Protein AF-A0A4V2NKC5-F1 (afdb_monomer_lite)

Foldseek 3Di:
DDDDDDDDDDPDDDDDDDDDDDDDDDDDDDDDDDDDDDPPPDPPPPDPDPPPVPDPPLPDPDDLLVVVVVVCVVVVNDDDPVCSVVSSVVVVVVSVVVNVVVPDDDDPPDDDPDDDDDDDDD

Radius of gyration: 26.78 Å; chains: 1; bounding box: 80×54×52 Å

Secondary structure (DSSP, 8-state):
-------------PPPP----PPPP--------------------TT----GGGS--------HHHHHHHHHHHTT----GGGHHHHHHHHHHHHHHHHHHHTS---TT---SSPP--S---

pLDDT: mean 70.48, std 22.52, range [36.56, 97.44]

Structure (mmCIF, N/CA/C/O backbone):
data_AF-A0A4V2NKC5-F1
#
_entry.id   AF-A0A4V2NKC5-F1
#
loop_
_atom_site.group_PDB
_atom_site.id
_atom_site.type_symbol
_atom_site.label_atom_id
_atom_site.label_alt_id
_atom_site.label_comp_id
_atom_site.label_asym_id
_atom_site.label_entity_id
_atom_site.label_seq_id
_atom_site.pdbx_PDB_ins_code
_atom_site.Cartn_x
_atom_site.Cartn_y
_atom_site.Cartn_z
_atom_site.occupancy
_atom_site.B_iso_or_equiv
_atom_site.auth_seq_id
_atom_site.auth_comp_id
_at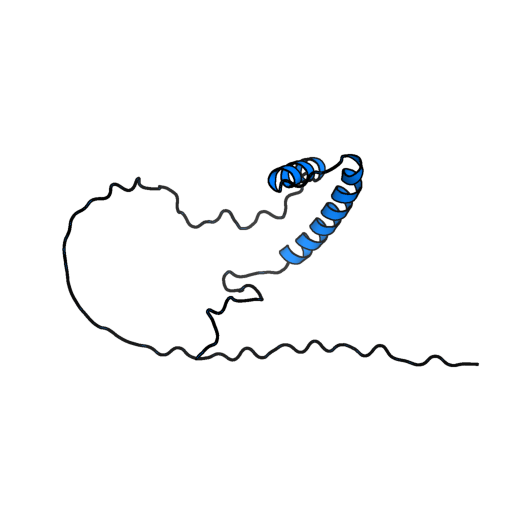om_site.auth_asym_id
_atom_site.auth_atom_id
_atom_site.pdbx_PDB_model_num
ATOM 1 N N . MET A 1 1 ? -39.432 -29.092 -14.850 1.00 41.62 1 MET A N 1
ATOM 2 C CA . MET A 1 1 ? -39.459 -28.260 -16.073 1.00 41.62 1 MET A CA 1
ATOM 3 C C . MET A 1 1 ? -38.811 -26.936 -15.686 1.00 41.62 1 MET A C 1
ATOM 5 O O . MET A 1 1 ? -39.415 -26.209 -14.924 1.00 41.62 1 MET A O 1
ATOM 9 N N . GLY A 1 2 ? -37.538 -26.642 -15.932 1.00 46.16 2 GLY A N 1
ATOM 10 C CA . GLY A 1 2 ? -36.695 -26.990 -17.068 1.00 46.16 2 GLY A CA 1
ATOM 11 C C . GLY A 1 2 ? -36.566 -25.745 -17.940 1.00 46.16 2 GLY A C 1
ATOM 12 O O . GLY A 1 2 ? -37.481 -25.503 -18.712 1.00 46.16 2 GLY A O 1
ATOM 13 N N . LEU A 1 3 ? -35.493 -24.967 -17.743 1.00 51.03 3 LEU A N 1
ATOM 14 C CA . LEU A 1 3 ? -34.781 -24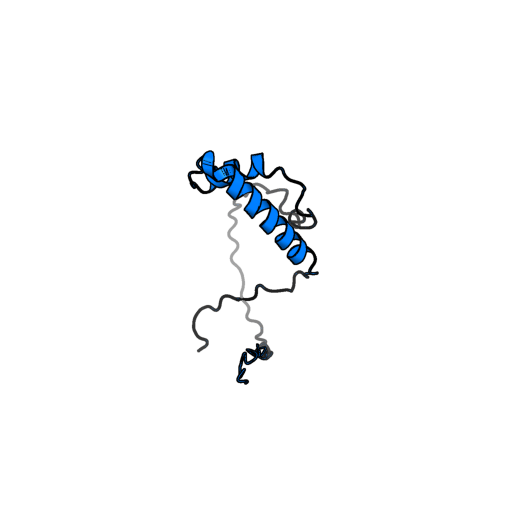.151 -18.743 1.00 51.03 3 LEU A CA 1
ATOM 15 C C . LEU A 1 3 ? -33.709 -23.310 -18.031 1.00 51.03 3 LEU A C 1
ATOM 17 O O . LEU A 1 3 ? -33.920 -22.164 -17.651 1.00 51.03 3 LEU A O 1
ATOM 21 N N . GLY A 1 4 ? -32.545 -23.927 -17.834 1.00 42.16 4 GLY A N 1
ATOM 22 C CA . GLY A 1 4 ? -31.290 -23.188 -17.859 1.00 42.16 4 GLY A CA 1
ATOM 23 C C . GLY A 1 4 ? -30.823 -23.095 -19.308 1.00 42.16 4 GLY A C 1
ATOM 24 O O . GLY A 1 4 ? -30.963 -24.077 -20.026 1.00 42.16 4 GLY A O 1
ATOM 25 N N . MET A 1 5 ? -30.303 -21.938 -19.710 1.00 43.41 5 MET A N 1
ATOM 26 C CA . MET A 1 5 ? -29.377 -21.713 -20.832 1.00 43.41 5 MET A CA 1
ATOM 27 C C . MET A 1 5 ? -28.746 -20.328 -20.588 1.00 43.41 5 MET A C 1
ATOM 29 O O . MET A 1 5 ? -29.471 -19.372 -20.345 1.00 43.41 5 MET A O 1
ATOM 33 N N . ALA A 1 6 ? -27.435 -20.263 -20.343 1.00 44.50 6 ALA A N 1
ATOM 34 C CA . ALA A 1 6 ? -26.382 -19.944 -21.325 1.00 44.50 6 ALA A CA 1
ATOM 35 C C . ALA A 1 6 ? -26.264 -18.423 -21.604 1.00 44.50 6 ALA A C 1
ATOM 37 O O . ALA A 1 6 ? -27.261 -17.757 -21.819 1.00 44.50 6 ALA A O 1
ATOM 38 N N . GLY A 1 7 ? -25.095 -17.785 -21.636 1.00 41.41 7 GLY A N 1
ATOM 39 C CA . GLY A 1 7 ? -23.738 -18.304 -21.604 1.00 41.41 7 GLY A CA 1
ATOM 40 C C . GLY A 1 7 ? -22.753 -17.252 -21.094 1.00 41.41 7 GLY A C 1
ATOM 41 O O . GLY A 1 7 ? -22.814 -16.082 -21.461 1.00 41.41 7 GLY A O 1
ATOM 42 N N . GLY A 1 8 ? -21.829 -17.703 -20.250 1.00 47.03 8 GLY A N 1
ATOM 43 C CA . GLY A 1 8 ? -20.566 -17.023 -20.009 1.00 47.03 8 GLY A CA 1
ATOM 44 C C . GLY A 1 8 ? -19.585 -17.479 -21.080 1.00 47.03 8 GLY A C 1
ATOM 45 O O . GLY A 1 8 ? -19.068 -18.591 -21.004 1.00 47.03 8 GLY A O 1
ATOM 46 N N . GLY A 1 9 ? -19.387 -16.662 -22.111 1.00 44.00 9 GLY A N 1
ATOM 47 C CA . GLY A 1 9 ? -18.305 -16.876 -23.069 1.00 44.00 9 GLY A CA 1
ATOM 48 C C . GLY A 1 9 ? -16.963 -16.490 -22.434 1.00 44.00 9 GLY A C 1
ATOM 49 O O . GLY A 1 9 ? -16.906 -15.476 -21.734 1.00 44.00 9 GLY A O 1
ATOM 50 N N . PRO A 1 10 ? -15.879 -17.255 -22.640 1.00 48.34 10 PRO A N 1
ATOM 51 C CA . PRO A 1 10 ? -14.563 -16.858 -22.164 1.00 48.34 10 PRO A CA 1
ATOM 52 C C . PRO A 1 10 ? -14.046 -15.678 -22.995 1.00 48.34 10 PRO A C 1
ATOM 54 O O . PRO A 1 10 ? -13.929 -15.768 -24.218 1.00 48.34 10 PRO A O 1
ATOM 57 N N . VAL A 1 11 ? -13.707 -14.572 -22.330 1.00 51.84 11 VAL A N 1
ATOM 58 C CA . VAL A 1 11 ? -12.900 -13.507 -22.935 1.00 51.84 11 VAL A CA 1
ATOM 59 C C . VAL A 1 11 ? -11.485 -14.059 -23.075 1.00 51.84 11 VAL A C 1
ATOM 61 O O . VAL A 1 11 ? -10.714 -14.108 -22.119 1.00 51.84 11 VAL A O 1
ATOM 64 N N . VAL A 1 12 ? -11.177 -14.560 -24.266 1.00 51.56 12 VAL A N 1
ATOM 65 C CA . VAL A 1 12 ? -9.837 -14.993 -24.655 1.00 51.56 12 VAL A CA 1
ATOM 66 C C . VAL A 1 12 ? -8.927 -13.766 -24.729 1.00 51.56 12 VAL A C 1
ATOM 68 O O . VAL A 1 12 ? -9.045 -12.933 -25.623 1.00 51.56 12 VAL A O 1
ATOM 71 N N . ASN A 1 13 ? -8.037 -13.629 -23.747 1.00 48.94 13 ASN A N 1
ATOM 72 C CA . ASN A 1 13 ? -6.994 -12.611 -23.745 1.00 48.94 13 ASN A CA 1
ATOM 73 C C . ASN A 1 13 ? -5.881 -13.067 -24.701 1.00 48.94 13 ASN A C 1
ATOM 75 O O . ASN A 1 13 ? -5.094 -13.951 -24.362 1.00 48.94 13 ASN A O 1
ATOM 79 N N . ALA A 1 14 ? -5.867 -12.540 -25.924 1.00 51.16 14 ALA A N 1
ATOM 80 C CA . ALA A 1 14 ? -4.831 -12.851 -26.902 1.00 51.16 14 ALA A CA 1
ATOM 81 C C . ALA A 1 14 ? -3.591 -11.962 -26.656 1.00 51.16 14 ALA A C 1
ATOM 83 O O . ALA A 1 14 ? -3.732 -10.738 -26.640 1.00 51.16 14 ALA A O 1
ATOM 84 N N . PRO A 1 15 ? -2.382 -12.528 -26.482 1.00 45.09 15 PRO A N 1
ATOM 85 C CA . PRO A 1 15 ? -1.159 -11.736 -26.381 1.00 45.09 15 PRO A CA 1
ATOM 86 C C . PRO A 1 15 ? -0.782 -11.144 -27.748 1.00 45.09 15 PRO A C 1
ATOM 88 O O . PRO A 1 15 ? -0.823 -11.829 -28.771 1.00 45.09 15 PRO A O 1
ATOM 91 N N . LEU A 1 16 ? -0.405 -9.863 -27.766 1.00 49.50 16 LEU A N 1
ATOM 92 C CA . LEU A 1 16 ? 0.103 -9.184 -28.960 1.00 49.50 16 LEU A CA 1
ATOM 93 C C . LEU A 1 16 ? 1.511 -9.704 -29.329 1.00 49.50 16 LEU A C 1
ATOM 95 O O . LEU A 1 16 ? 2.321 -9.946 -28.432 1.00 49.50 16 LEU A O 1
ATOM 99 N N . PRO A 1 17 ? 1.844 -9.847 -30.627 1.00 42.34 17 PRO A N 1
ATOM 100 C CA . PRO A 1 17 ? 3.175 -10.251 -31.070 1.00 42.34 17 PRO A CA 1
ATOM 101 C C . PRO A 1 17 ? 4.177 -9.087 -30.981 1.00 42.34 17 PRO A C 1
ATOM 103 O O . PRO A 1 17 ? 3.996 -8.047 -31.614 1.00 42.34 17 PRO A O 1
ATOM 106 N N . ILE A 1 18 ? 5.265 -9.277 -30.230 1.00 45.25 18 ILE A N 1
ATOM 107 C CA . ILE A 1 18 ? 6.414 -8.361 -30.198 1.00 45.25 18 ILE A CA 1
ATOM 108 C C . ILE A 1 18 ? 7.295 -8.676 -31.413 1.00 45.25 18 ILE A C 1
ATOM 110 O O . ILE A 1 18 ? 7.993 -9.688 -31.441 1.00 45.25 18 ILE A O 1
ATOM 114 N N . ALA A 1 19 ? 7.244 -7.826 -32.438 1.00 42.97 19 ALA A N 1
ATOM 115 C CA . ALA A 1 19 ? 8.139 -7.914 -33.586 1.00 42.97 19 ALA A CA 1
ATOM 116 C C . ALA A 1 19 ? 9.453 -7.174 -33.288 1.00 42.97 19 ALA A C 1
ATOM 118 O O . ALA A 1 19 ? 9.462 -5.971 -33.032 1.00 42.97 19 ALA A O 1
ATOM 119 N N . ALA A 1 20 ? 10.565 -7.909 -33.339 1.00 51.62 20 ALA A N 1
ATOM 120 C CA . ALA A 1 20 ? 11.917 -7.371 -33.291 1.00 51.62 20 ALA A CA 1
ATOM 121 C C . ALA A 1 20 ? 12.223 -6.587 -34.579 1.00 51.62 20 ALA A C 1
ATOM 123 O O . ALA A 1 20 ? 12.142 -7.140 -35.676 1.00 51.62 20 ALA A O 1
ATOM 124 N N . ALA A 1 21 ? 12.607 -5.316 -34.448 1.00 47.84 21 ALA A N 1
ATOM 125 C CA . ALA A 1 21 ? 13.122 -4.515 -35.554 1.00 47.84 21 ALA A CA 1
ATOM 126 C C . ALA A 1 21 ? 14.592 -4.155 -35.296 1.00 47.84 21 ALA A C 1
ATOM 128 O O . ALA A 1 21 ? 14.935 -3.495 -34.317 1.00 47.84 21 ALA A O 1
ATOM 129 N N . SER A 1 22 ? 15.449 -4.644 -36.189 1.00 43.31 22 SER A N 1
ATOM 130 C CA . SER A 1 22 ? 16.898 -4.463 -36.226 1.00 43.31 22 SER A CA 1
ATOM 131 C C . SER A 1 22 ? 17.327 -2.994 -36.326 1.00 43.31 22 SER A C 1
ATOM 133 O O . SER A 1 22 ? 16.759 -2.213 -37.088 1.00 43.31 22 SER A O 1
ATOM 135 N N . LEU A 1 23 ? 18.394 -2.649 -35.601 1.00 50.00 23 LEU A N 1
ATOM 136 C CA . LEU A 1 23 ? 19.055 -1.341 -35.613 1.00 50.00 23 LEU A CA 1
ATOM 137 C C . LEU A 1 23 ? 19.892 -1.128 -36.890 1.00 50.00 23 LEU A C 1
ATOM 139 O O . LEU A 1 23 ? 20.668 -2.017 -37.252 1.00 50.00 23 LEU A O 1
ATOM 143 N N . PRO A 1 24 ? 19.863 0.063 -37.517 1.00 41.22 24 PRO A N 1
ATOM 144 C CA . PRO A 1 24 ? 20.909 0.474 -38.441 1.00 41.22 24 PRO A CA 1
ATOM 145 C C . PRO A 1 24 ? 22.106 1.106 -37.709 1.00 41.22 24 PRO A C 1
ATOM 147 O O . PRO A 1 24 ? 22.000 2.117 -37.017 1.00 41.22 24 PRO A O 1
ATOM 150 N N . SER A 1 25 ? 23.263 0.485 -37.934 1.00 52.44 25 SER A N 1
ATOM 151 C CA . SER A 1 25 ? 24.616 0.998 -37.703 1.00 52.44 25 SER A CA 1
ATOM 152 C C . SER A 1 25 ? 24.857 2.298 -38.477 1.00 52.44 25 SER A C 1
ATOM 154 O O . SER A 1 25 ? 24.616 2.324 -39.684 1.00 52.44 25 SER A O 1
ATOM 156 N N . GLN A 1 26 ? 25.382 3.342 -37.823 1.00 50.56 26 GLN A N 1
ATOM 157 C CA . GLN A 1 26 ? 26.042 4.453 -38.516 1.00 50.56 26 GLN A CA 1
ATOM 158 C C . GLN A 1 26 ? 27.312 4.909 -37.791 1.00 50.56 26 GLN A C 1
ATOM 160 O O . GLN A 1 26 ? 27.365 5.092 -36.576 1.00 50.56 26 GLN A O 1
ATOM 165 N N . SER A 1 27 ? 28.344 5.032 -38.613 1.00 40.28 27 SER A N 1
ATOM 166 C CA . SER A 1 27 ? 29.755 5.232 -38.335 1.00 40.28 27 SER A CA 1
ATOM 167 C C . SER A 1 27 ? 30.165 6.703 -38.252 1.00 40.28 27 SER A C 1
ATOM 169 O O . SER A 1 27 ? 29.648 7.533 -38.990 1.00 40.28 27 SER A O 1
ATOM 171 N N . ALA A 1 28 ? 31.183 6.938 -37.420 1.00 41.41 28 ALA A N 1
ATOM 172 C CA . ALA A 1 28 ? 32.342 7.825 -37.582 1.00 41.41 28 ALA A CA 1
ATOM 173 C C . ALA A 1 28 ? 32.186 9.184 -38.303 1.00 41.41 28 ALA A C 1
ATOM 175 O O . ALA A 1 28 ? 31.977 9.259 -39.510 1.00 41.41 28 ALA A O 1
ATOM 176 N N . GLY A 1 29 ? 32.508 10.253 -37.569 1.00 36.56 29 GLY A N 1
ATOM 177 C CA . GLY A 1 29 ? 32.843 11.562 -38.124 1.00 36.56 29 GLY A CA 1
ATOM 178 C C . GLY A 1 29 ? 33.570 12.434 -37.100 1.00 36.56 29 GLY A C 1
ATOM 179 O O . GLY A 1 29 ? 32.974 12.885 -36.128 1.00 36.56 29 GLY A O 1
ATOM 180 N N . ASP A 1 30 ? 34.868 12.618 -37.323 1.00 45.00 30 ASP A N 1
ATOM 181 C CA . ASP A 1 30 ? 35.815 13.475 -36.605 1.00 45.00 30 ASP A CA 1
ATOM 182 C C . ASP A 1 30 ? 35.361 14.933 -36.398 1.00 45.00 30 ASP A C 1
ATOM 184 O O . ASP A 1 30 ? 34.778 15.534 -37.296 1.00 45.00 30 ASP A O 1
ATOM 188 N N . ALA A 1 31 ? 35.774 15.551 -35.278 1.00 42.66 31 ALA A N 1
ATOM 189 C CA . ALA A 1 31 ? 36.737 16.672 -35.284 1.00 42.66 31 ALA A CA 1
ATOM 190 C C . ALA A 1 31 ? 36.835 17.426 -33.932 1.00 42.66 31 ALA A C 1
ATOM 192 O O . ALA A 1 31 ? 36.004 18.247 -33.564 1.00 42.66 31 ALA A O 1
ATOM 193 N N . ARG A 1 32 ? 37.965 17.196 -33.252 1.00 48.59 32 ARG A N 1
ATOM 194 C CA . ARG A 1 32 ? 38.946 18.196 -32.777 1.00 48.59 32 ARG A CA 1
ATOM 195 C C . ARG A 1 32 ? 38.471 19.454 -32.003 1.00 48.59 32 ARG A C 1
ATOM 197 O O . ARG A 1 32 ? 38.144 20.484 -32.572 1.00 48.59 32 ARG A O 1
ATOM 204 N N . SER A 1 33 ? 38.794 19.412 -30.704 1.00 41.25 33 SER A N 1
ATOM 205 C CA . SER A 1 33 ? 39.538 20.426 -29.925 1.00 41.25 33 SER A CA 1
ATOM 206 C C . SER A 1 33 ? 38.984 21.850 -29.808 1.00 41.25 33 SER A C 1
ATOM 208 O O . SER A 1 33 ? 39.198 22.675 -30.693 1.00 41.25 33 SER A O 1
ATOM 210 N N . ARG A 1 34 ? 38.550 22.203 -28.588 1.00 49.00 34 ARG A N 1
ATOM 211 C CA . ARG A 1 34 ? 39.032 23.412 -27.895 1.00 49.00 34 ARG A CA 1
ATOM 212 C C . ARG A 1 34 ? 39.219 23.132 -26.404 1.00 49.00 34 ARG A C 1
ATOM 214 O O . ARG A 1 34 ? 38.267 22.847 -25.687 1.00 49.00 34 ARG A O 1
ATOM 221 N N . ARG A 1 35 ? 40.475 23.230 -25.959 1.00 48.59 35 ARG A N 1
ATOM 222 C CA . ARG A 1 35 ? 40.848 23.424 -24.555 1.00 48.59 35 ARG A CA 1
ATOM 223 C C . ARG A 1 35 ? 40.238 24.735 -24.065 1.00 48.59 35 ARG A C 1
ATOM 225 O O . ARG A 1 35 ? 40.467 25.777 -24.672 1.00 48.59 35 ARG A O 1
ATOM 232 N N . GLY A 1 36 ? 39.508 24.658 -22.963 1.00 45.28 36 GLY A N 1
ATOM 233 C CA . GLY A 1 36 ? 39.037 25.789 -22.179 1.00 45.28 36 GLY A CA 1
ATOM 234 C C . GLY A 1 36 ? 38.940 25.320 -20.741 1.00 45.28 36 GLY A C 1
ATOM 235 O O . GLY A 1 36 ? 37.944 24.729 -20.338 1.00 45.28 36 GLY A O 1
ATOM 236 N N . GLU A 1 37 ? 40.034 25.485 -20.008 1.00 56.50 37 GLU A N 1
ATOM 237 C CA . GLU A 1 37 ? 40.143 25.144 -18.597 1.00 56.50 37 GLU A CA 1
ATOM 238 C C . GLU A 1 37 ? 39.260 26.082 -17.771 1.00 56.50 37 GLU A C 1
ATOM 240 O O . GLU A 1 37 ? 39.652 27.182 -17.400 1.00 56.50 37 GLU A O 1
ATOM 245 N N . GLY A 1 38 ? 38.047 25.628 -17.477 1.00 49.06 38 GLY A N 1
ATOM 246 C CA . GLY A 1 38 ? 37.246 26.111 -16.363 1.00 49.06 38 GLY A CA 1
ATOM 247 C C . GLY A 1 38 ? 37.055 24.949 -15.406 1.00 49.06 38 GLY A C 1
ATOM 248 O O . GLY A 1 38 ? 36.115 24.174 -15.565 1.00 49.06 38 GLY A O 1
ATOM 249 N N . ARG A 1 39 ? 37.968 24.780 -14.439 1.00 49.91 39 ARG A N 1
ATOM 250 C CA . ARG A 1 39 ? 37.772 23.841 -13.322 1.00 49.91 39 ARG A CA 1
ATOM 251 C C . ARG A 1 39 ? 36.587 24.340 -12.499 1.00 49.91 39 ARG A C 1
ATOM 253 O O . ARG A 1 39 ? 36.759 25.069 -11.528 1.00 49.91 39 ARG A O 1
ATOM 260 N N . LEU A 1 40 ? 35.384 23.929 -12.887 1.00 53.66 40 LEU A N 1
ATOM 261 C CA . LEU A 1 40 ? 34.258 23.869 -11.972 1.00 53.66 40 LEU A CA 1
ATOM 262 C C . LEU A 1 40 ? 34.669 22.882 -10.883 1.00 53.66 40 LEU A C 1
ATOM 264 O O . LEU A 1 40 ? 34.768 21.677 -11.115 1.00 53.66 40 LEU A O 1
ATOM 268 N N . HIS A 1 41 ? 34.998 23.419 -9.714 1.00 49.88 41 HIS A N 1
ATOM 269 C CA . HIS A 1 41 ? 35.175 22.641 -8.503 1.00 49.88 41 HIS A CA 1
ATOM 270 C C . HIS A 1 41 ? 33.806 22.068 -8.124 1.00 49.88 41 HIS A C 1
ATOM 272 O O . HIS A 1 41 ? 33.054 22.650 -7.350 1.00 49.88 41 HIS A O 1
ATOM 278 N N . LEU A 1 42 ? 33.448 20.951 -8.752 1.00 56.06 42 LEU A N 1
ATOM 279 C CA . LEU A 1 42 ? 32.364 20.103 -8.296 1.00 56.06 42 LEU A CA 1
ATOM 280 C C . LEU A 1 42 ? 32.866 19.420 -7.020 1.00 56.06 42 LEU A C 1
ATOM 282 O O . LEU A 1 42 ? 33.928 18.787 -7.071 1.00 56.06 42 LEU A O 1
ATOM 286 N N . PRO A 1 43 ? 32.164 19.538 -5.878 1.00 52.91 43 PRO A N 1
ATOM 287 C CA . PRO A 1 43 ? 32.489 18.713 -4.732 1.00 52.91 43 PRO A CA 1
ATOM 288 C C . PRO A 1 43 ? 32.417 17.261 -5.191 1.00 52.91 43 PRO A C 1
ATOM 290 O O . PRO A 1 43 ? 31.420 16.825 -5.773 1.00 52.91 43 PRO A O 1
ATOM 293 N N . SER A 1 44 ? 33.514 16.540 -4.973 1.00 51.09 44 SER A N 1
ATOM 294 C CA . SER A 1 44 ? 33.581 15.102 -5.173 1.00 51.09 44 SER A CA 1
ATOM 295 C C . SER A 1 44 ? 32.464 14.478 -4.346 1.00 51.09 44 SER A C 1
ATOM 297 O O . SER A 1 44 ? 32.570 14.357 -3.124 1.00 51.09 44 SER A O 1
ATOM 299 N N . ARG A 1 45 ? 31.352 14.135 -4.999 1.00 46.06 45 ARG A N 1
ATOM 300 C CA . ARG A 1 45 ? 30.305 13.316 -4.406 1.00 46.06 45 ARG A CA 1
ATOM 301 C C . ARG A 1 45 ? 30.873 11.906 -4.323 1.00 46.06 45 ARG A C 1
ATOM 303 O O . ARG A 1 45 ? 30.611 11.059 -5.172 1.00 46.06 45 ARG A O 1
ATOM 310 N N . ALA A 1 46 ? 31.704 11.681 -3.310 1.00 49.62 46 ALA A N 1
ATOM 311 C CA . ALA A 1 46 ? 32.010 10.348 -2.837 1.00 49.62 46 ALA A CA 1
ATOM 312 C C . ALA A 1 46 ? 30.667 9.673 -2.523 1.00 49.62 46 ALA A C 1
ATOM 314 O O . ALA A 1 46 ? 29.947 10.109 -1.628 1.00 49.62 46 ALA A O 1
ATOM 315 N N . GLY A 1 47 ? 30.296 8.668 -3.320 1.00 45.50 47 GLY A N 1
ATOM 316 C CA . GLY A 1 47 ? 29.126 7.833 -3.051 1.00 45.50 47 GLY A CA 1
ATOM 317 C C . GLY A 1 47 ? 27.993 7.874 -4.077 1.00 45.50 47 GLY A C 1
ATOM 318 O O . GLY A 1 47 ? 26.837 7.777 -3.685 1.00 45.50 47 GLY A O 1
ATOM 319 N N . PHE A 1 48 ? 28.277 7.957 -5.380 1.00 49.22 48 PHE A N 1
ATOM 320 C CA . PHE A 1 48 ? 27.395 7.312 -6.367 1.00 49.22 48 PHE A CA 1
ATOM 321 C C . PHE A 1 48 ? 27.990 5.941 -6.717 1.00 49.22 48 PHE A C 1
ATOM 323 O O . PHE A 1 48 ? 28.479 5.704 -7.818 1.00 49.22 48 PHE A O 1
ATOM 330 N N . GLY A 1 49 ? 28.047 5.059 -5.712 1.00 52.44 49 GLY A N 1
ATOM 331 C CA . GLY A 1 49 ? 28.238 3.630 -5.954 1.00 52.44 49 GLY A CA 1
ATOM 332 C C . GLY A 1 49 ? 27.026 3.066 -6.705 1.00 52.44 49 GLY A C 1
ATOM 333 O O . GLY A 1 49 ? 26.009 3.762 -6.810 1.00 52.44 49 GLY A O 1
ATOM 334 N N . PRO A 1 50 ? 27.092 1.831 -7.234 1.00 49.69 50 PRO A N 1
ATOM 335 C CA . PRO A 1 50 ? 25.897 1.182 -7.760 1.00 49.69 50 PRO A CA 1
ATOM 336 C C . PRO A 1 50 ? 24.821 1.278 -6.681 1.00 49.69 50 PRO A C 1
ATOM 338 O O . PRO A 1 50 ? 25.092 1.003 -5.514 1.00 49.69 50 PRO A O 1
ATOM 341 N N . GLN A 1 51 ? 23.637 1.752 -7.053 1.00 53.31 51 GLN A N 1
ATOM 342 C CA . GLN A 1 51 ? 22.501 1.907 -6.153 1.00 53.31 51 GLN A CA 1
ATOM 343 C C . GLN A 1 51 ? 22.013 0.506 -5.747 1.00 53.31 51 GLN A C 1
ATOM 345 O O . GLN A 1 51 ? 20.980 0.035 -6.206 1.00 53.31 51 GLN A O 1
ATOM 350 N N . SER A 1 52 ? 22.790 -0.198 -4.926 1.00 47.66 52 SER A N 1
ATOM 351 C CA . SER A 1 52 ? 22.515 -1.542 -4.420 1.00 47.66 52 SER A CA 1
ATOM 352 C C . SER A 1 52 ? 21.490 -1.527 -3.286 1.00 47.66 52 SER A C 1
ATOM 354 O O . SER A 1 52 ? 21.257 -2.553 -2.666 1.00 47.66 52 SER A O 1
ATOM 356 N N . GLY A 1 53 ? 20.904 -0.365 -2.982 1.00 46.94 53 GLY A N 1
ATOM 357 C CA . GLY A 1 53 ? 19.974 -0.177 -1.869 1.00 46.94 53 GLY A CA 1
ATOM 358 C C . GLY A 1 53 ? 18.506 -0.454 -2.195 1.00 46.94 53 GLY A C 1
ATOM 359 O O . GLY A 1 53 ? 17.683 -0.374 -1.294 1.00 46.94 53 GLY A O 1
ATOM 360 N N . TRP A 1 54 ? 18.162 -0.759 -3.452 1.00 54.81 54 TRP A N 1
ATOM 361 C CA . TRP A 1 54 ? 16.767 -0.977 -3.864 1.00 54.81 54 TRP A CA 1
ATOM 362 C C . TRP A 1 54 ? 16.374 -2.453 -3.998 1.00 54.81 54 TRP A C 1
ATOM 364 O O . TRP A 1 54 ? 15.281 -2.736 -4.477 1.00 54.81 54 TRP A O 1
ATOM 374 N N . ARG A 1 55 ? 17.250 -3.403 -3.644 1.00 57.00 55 ARG A N 1
ATOM 375 C CA . ARG A 1 55 ? 16.988 -4.837 -3.833 1.00 57.00 55 ARG A CA 1
ATOM 376 C C . ARG A 1 55 ? 17.254 -5.626 -2.556 1.00 57.00 55 ARG A C 1
ATOM 378 O O . ARG A 1 55 ? 18.262 -5.406 -1.893 1.00 57.00 55 ARG A O 1
ATOM 385 N N . ASP A 1 56 ? 16.306 -6.510 -2.265 1.00 51.22 56 ASP A N 1
ATOM 386 C CA . ASP A 1 56 ? 16.255 -7.489 -1.172 1.00 51.22 56 ASP A CA 1
ATOM 387 C C . ASP A 1 56 ? 15.857 -6.984 0.221 1.00 51.22 56 ASP A C 1
ATOM 389 O O . ASP A 1 56 ? 16.213 -7.592 1.229 1.00 51.22 56 ASP A O 1
ATOM 393 N N . GLN A 1 57 ? 15.048 -5.927 0.321 1.00 49.69 57 GLN A N 1
ATOM 394 C CA . GLN A 1 57 ? 14.161 -5.833 1.485 1.00 49.69 57 GLN A CA 1
ATOM 395 C C . GLN A 1 57 ? 12.881 -6.591 1.123 1.00 49.69 57 GLN A C 1
ATOM 397 O O . GLN A 1 57 ? 12.064 -6.018 0.401 1.00 49.69 57 GLN A O 1
ATOM 402 N N . PRO A 1 58 ? 12.685 -7.851 1.579 1.00 57.09 58 PRO A N 1
ATOM 403 C CA . PRO A 1 58 ? 11.331 -8.394 1.618 1.00 57.09 58 PRO A CA 1
ATOM 404 C C . PRO A 1 58 ? 10.479 -7.355 2.336 1.00 57.09 58 PRO A C 1
ATOM 406 O O . PRO A 1 58 ? 10.967 -6.788 3.321 1.00 57.09 58 PRO A O 1
ATOM 409 N N . MET A 1 59 ? 9.278 -7.058 1.832 1.00 57.69 59 MET A N 1
ATOM 410 C CA . MET A 1 59 ? 8.424 -6.040 2.438 1.00 57.69 59 MET A CA 1
ATOM 411 C C . MET A 1 59 ? 8.340 -6.322 3.941 1.00 57.69 59 MET A C 1
ATOM 413 O O . MET A 1 59 ? 7.750 -7.325 4.353 1.00 57.69 59 MET A O 1
ATOM 417 N N . SER A 1 60 ? 9.056 -5.523 4.742 1.00 61.88 60 SER A N 1
ATOM 418 C CA . SER A 1 60 ? 9.304 -5.870 6.138 1.00 61.88 60 SER A CA 1
ATOM 419 C C . SER A 1 60 ? 7.963 -6.006 6.852 1.00 61.88 60 SER A C 1
ATOM 421 O O . SER A 1 60 ? 6.954 -5.449 6.407 1.00 61.88 60 SER A O 1
ATOM 423 N N . ASP A 1 61 ? 7.908 -6.758 7.950 1.00 66.75 61 ASP A N 1
ATOM 424 C CA . ASP A 1 61 ? 6.770 -6.667 8.866 1.00 66.75 61 ASP A CA 1
ATOM 425 C C . ASP A 1 61 ? 6.791 -5.265 9.503 1.00 66.75 61 ASP A C 1
ATOM 427 O O . ASP A 1 61 ? 7.224 -5.069 10.636 1.00 66.75 61 ASP A O 1
ATOM 431 N N . PHE A 1 62 ? 6.400 -4.253 8.729 1.00 77.56 62 PHE A N 1
ATOM 432 C CA . PHE A 1 62 ? 6.267 -2.886 9.181 1.00 77.56 62 PHE A CA 1
ATOM 433 C C . PHE A 1 62 ? 4.885 -2.709 9.794 1.00 77.56 62 PHE A C 1
ATOM 435 O O . PHE A 1 62 ? 3.879 -3.252 9.326 1.00 77.56 62 PHE A O 1
ATOM 442 N N . ASP A 1 63 ? 4.845 -1.941 10.874 1.00 91.31 63 ASP A N 1
ATOM 443 C CA . ASP A 1 63 ? 3.610 -1.687 11.587 1.00 91.31 63 ASP A CA 1
ATOM 444 C C . ASP A 1 63 ? 2.684 -0.785 10.759 1.00 91.31 63 ASP A C 1
ATOM 446 O O . ASP A 1 63 ? 2.950 0.403 10.549 1.00 91.31 63 ASP A O 1
ATOM 450 N N . LEU A 1 64 ? 1.564 -1.356 10.309 1.00 93.56 64 LEU A N 1
ATOM 451 C CA . LEU A 1 64 ? 0.549 -0.642 9.539 1.00 93.56 64 LEU A CA 1
ATOM 452 C C . LEU A 1 64 ? -0.084 0.502 10.342 1.00 93.56 64 LEU A C 1
ATOM 454 O O . LEU A 1 64 ? -0.448 1.517 9.743 1.00 93.56 64 LEU A O 1
ATOM 458 N N . ALA A 1 65 ? -0.202 0.362 11.669 1.00 93.25 65 ALA A N 1
ATOM 459 C CA . ALA A 1 65 ? -0.802 1.382 12.529 1.00 93.25 65 ALA A CA 1
ATOM 460 C C . ALA A 1 65 ? 0.055 2.652 12.590 1.00 93.25 65 ALA A C 1
ATOM 462 O O . ALA A 1 65 ? -0.485 3.756 12.635 1.00 93.25 65 ALA A O 1
ATOM 463 N N . THR A 1 66 ? 1.376 2.499 12.511 1.00 93.94 66 THR A N 1
ATOM 464 C CA . THR A 1 66 ? 2.324 3.613 12.411 1.00 93.94 66 THR A CA 1
ATOM 465 C C . THR A 1 66 ? 2.456 4.128 10.973 1.00 93.94 66 THR A C 1
ATOM 467 O O . THR A 1 66 ? 2.509 5.337 10.748 1.00 93.94 66 THR A O 1
ATOM 470 N N . TYR A 1 67 ? 2.466 3.232 9.984 1.00 93.56 67 TYR A N 1
ATOM 471 C CA . TYR A 1 67 ? 2.648 3.585 8.573 1.00 93.56 67 TYR A CA 1
ATOM 472 C C . TYR A 1 67 ? 1.489 4.408 7.997 1.00 93.56 67 TYR A C 1
ATOM 474 O O . TYR A 1 67 ? 1.714 5.438 7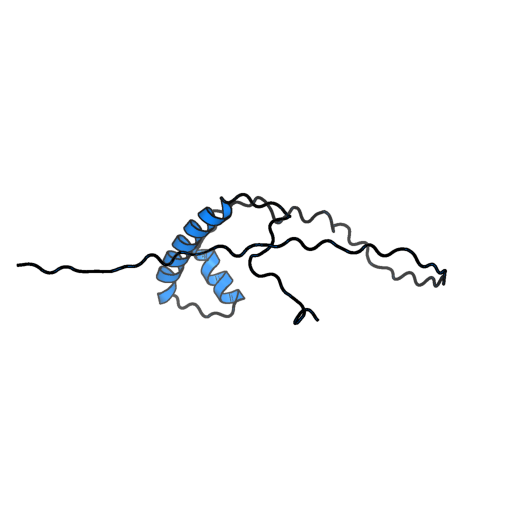.359 1.00 93.56 67 TYR A O 1
ATOM 482 N N . ALA A 1 68 ? 0.244 3.979 8.229 1.00 95.12 68 ALA A N 1
ATOM 483 C CA . ALA A 1 68 ? -0.936 4.615 7.648 1.00 95.12 68 ALA A CA 1
ATOM 484 C C . ALA A 1 68 ? -1.039 6.129 7.945 1.00 95.12 68 ALA A C 1
ATOM 486 O O . ALA A 1 68 ? -1.186 6.894 6.988 1.00 95.12 68 ALA A O 1
ATOM 487 N N . PRO A 1 69 ? -0.925 6.610 9.202 1.00 93.88 69 PRO A N 1
ATOM 488 C CA . PRO A 1 69 ? -1.000 8.043 9.487 1.00 93.88 69 PRO A CA 1
ATOM 489 C C . PRO A 1 69 ? 0.191 8.831 8.925 1.00 93.88 69 PRO A C 1
ATOM 491 O O . PRO A 1 69 ? 0.006 9.963 8.478 1.00 93.88 69 PRO A O 1
ATOM 494 N N . GLN A 1 70 ? 1.395 8.249 8.890 1.00 94.94 70 GLN A N 1
ATOM 495 C CA . GLN A 1 70 ? 2.580 8.913 8.331 1.00 94.94 70 GLN A CA 1
ATOM 496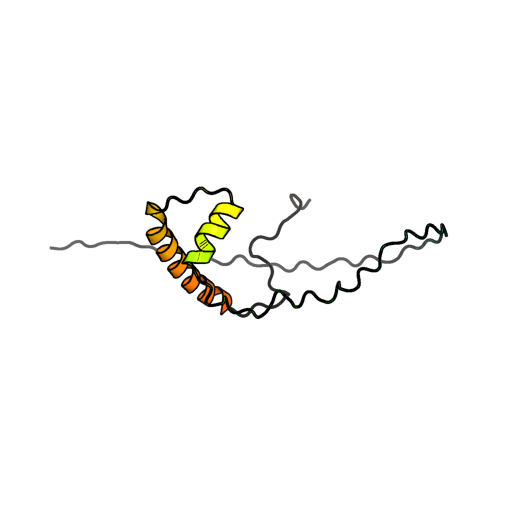 C C . GLN A 1 70 ? 2.434 9.158 6.828 1.00 94.94 70 GLN A C 1
ATOM 498 O O . GLN A 1 70 ? 2.692 10.263 6.348 1.00 94.94 70 GLN A O 1
ATOM 503 N N . VAL A 1 71 ? 1.976 8.149 6.085 1.00 95.31 71 VAL A N 1
ATOM 504 C CA . VAL A 1 71 ? 1.766 8.271 4.638 1.00 95.31 71 VAL A CA 1
ATOM 505 C C . VAL A 1 71 ? 0.575 9.164 4.325 1.00 95.31 71 VAL A C 1
ATOM 507 O O . VAL A 1 71 ? 0.663 9.989 3.419 1.00 95.31 71 VAL A O 1
ATOM 510 N N . ALA A 1 72 ? -0.507 9.070 5.099 1.00 96.19 72 ALA A N 1
ATOM 511 C CA . ALA A 1 72 ? -1.638 9.982 4.966 1.00 96.19 72 ALA A CA 1
ATOM 512 C C . ALA A 1 72 ? -1.191 11.449 5.114 1.00 96.19 72 ALA A C 1
ATOM 514 O O . ALA A 1 72 ? -1.511 12.277 4.260 1.00 96.19 72 ALA A O 1
ATOM 515 N N . ALA A 1 73 ? -0.364 11.752 6.121 1.00 95.50 73 ALA A N 1
ATOM 516 C CA . ALA A 1 73 ? 0.208 13.084 6.310 1.00 95.50 73 ALA A CA 1
ATOM 517 C C . ALA A 1 73 ? 1.126 13.504 5.148 1.00 95.50 73 ALA A C 1
ATOM 519 O O . ALA A 1 73 ? 1.001 14.621 4.647 1.00 95.50 73 ALA A O 1
ATOM 520 N N . ALA A 1 74 ? 2.005 12.612 4.678 1.00 96.62 74 ALA A N 1
ATOM 521 C CA . ALA A 1 74 ? 2.919 12.892 3.568 1.00 96.62 74 ALA A CA 1
ATOM 522 C C . ALA A 1 74 ? 2.189 13.163 2.239 1.00 96.62 74 ALA A C 1
ATOM 524 O O . ALA A 1 74 ? 2.643 13.978 1.440 1.00 96.62 74 ALA A O 1
ATOM 525 N N . LEU A 1 75 ? 1.050 12.503 2.014 1.00 97.00 75 LEU A N 1
ATOM 526 C CA . LEU A 1 75 ? 0.207 12.693 0.833 1.00 97.00 75 LEU A CA 1
ATOM 527 C C . LEU A 1 75 ? -0.781 13.862 0.976 1.00 97.00 75 LEU A C 1
ATOM 529 O O . LEU A 1 75 ? -1.513 14.155 0.032 1.00 97.00 75 LEU A O 1
ATOM 533 N N . GLY A 1 76 ? -0.843 14.513 2.143 1.00 96.38 76 GLY A N 1
ATOM 534 C CA . GLY A 1 76 ? -1.850 15.536 2.428 1.00 96.38 76 GLY A CA 1
ATOM 535 C C . GLY A 1 76 ? -3.282 14.989 2.433 1.00 96.38 76 GLY A C 1
ATOM 536 O O . GLY A 1 76 ? -4.225 15.729 2.158 1.00 96.38 76 GLY A O 1
ATOM 537 N N . LEU A 1 77 ? -3.454 13.695 2.718 1.00 95.31 77 LEU A N 1
ATOM 538 C CA . LEU A 1 77 ? -4.750 13.028 2.780 1.00 95.31 77 LEU A CA 1
ATOM 539 C C . LEU A 1 77 ? -5.238 13.002 4.237 1.00 95.31 77 LEU A C 1
ATOM 541 O O . LEU A 1 77 ? -4.663 12.282 5.055 1.00 95.31 77 LEU A O 1
ATOM 545 N N . PRO A 1 78 ? -6.290 13.758 4.599 1.00 91.00 78 PRO A N 1
ATOM 546 C CA . PRO A 1 78 ? -6.798 13.754 5.965 1.00 91.00 78 PRO A CA 1
ATOM 547 C C . PRO A 1 78 ? -7.403 12.386 6.307 1.00 91.00 78 PRO A C 1
ATOM 549 O O . PRO A 1 78 ? -8.408 11.971 5.728 1.00 91.00 78 PRO A O 1
ATOM 552 N N . LEU A 1 79 ? -6.802 11.693 7.276 1.00 93.25 79 LEU A N 1
ATOM 553 C CA . LEU A 1 79 ? -7.283 10.409 7.778 1.00 93.25 79 LEU A CA 1
ATOM 554 C C . LEU A 1 79 ? -8.025 10.615 9.101 1.00 93.25 79 LEU A C 1
ATOM 556 O O . LEU A 1 79 ? -7.418 10.908 10.127 1.00 93.25 79 LEU A O 1
ATOM 560 N N . GLN A 1 80 ? -9.347 10.458 9.074 1.00 94.44 80 GLN A N 1
ATOM 561 C CA . GLN A 1 80 ? -10.165 10.477 10.286 1.00 94.44 80 GLN A CA 1
ATOM 562 C C . GLN A 1 80 ? -9.945 9.193 11.094 1.00 94.44 80 GLN A C 1
ATOM 564 O O . GLN A 1 80 ? -9.931 8.100 10.525 1.00 94.44 80 GLN A O 1
ATOM 569 N N . GLU A 1 81 ? -9.850 9.310 12.420 1.00 93.25 81 GLU A N 1
ATOM 570 C CA . GLU A 1 81 ? -9.628 8.166 13.321 1.00 93.25 81 GLU A CA 1
ATOM 571 C C . GLU A 1 81 ? -10.691 7.070 13.154 1.00 93.25 81 GLU A C 1
ATOM 573 O O . GLU A 1 81 ? -10.367 5.884 13.162 1.00 93.25 81 GLU A O 1
ATOM 578 N N . ALA A 1 82 ? -11.945 7.454 12.891 1.00 96.38 82 ALA A N 1
ATOM 579 C CA . ALA A 1 82 ? -13.045 6.521 12.641 1.00 96.38 82 ALA A CA 1
ATOM 580 C C . ALA A 1 82 ? -12.821 5.609 11.416 1.00 96.38 82 ALA A C 1
ATOM 582 O O . ALA A 1 82 ? -13.369 4.510 11.357 1.00 96.38 82 ALA A O 1
ATOM 583 N N . HIS A 1 83 ? -12.014 6.035 10.439 1.00 95.56 83 HIS A N 1
ATOM 584 C CA . HIS A 1 83 ? -11.720 5.260 9.227 1.00 95.56 83 HIS A CA 1
ATOM 585 C C . HIS A 1 83 ? -10.470 4.385 9.361 1.00 95.56 83 HIS A C 1
ATOM 587 O O . HIS A 1 83 ? -10.268 3.476 8.551 1.00 95.56 83 HIS A O 1
ATOM 593 N N . LE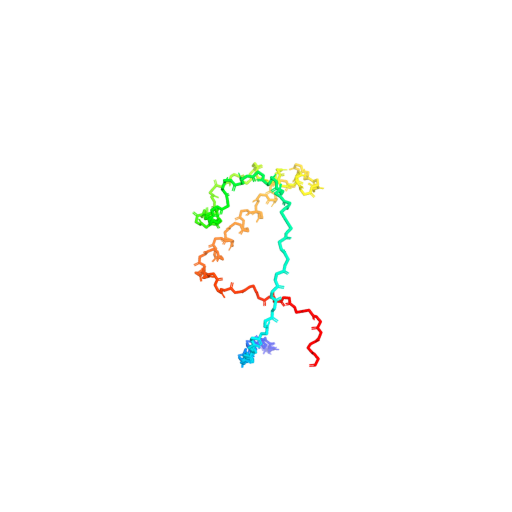U A 1 84 ? -9.643 4.629 10.380 1.00 94.56 84 LEU A N 1
ATOM 594 C CA . LEU A 1 84 ? -8.364 3.953 10.570 1.00 94.56 84 LEU A CA 1
ATOM 595 C C . LEU A 1 84 ? -8.502 2.419 10.604 1.00 94.56 84 LEU A C 1
ATOM 597 O O . LEU A 1 84 ? -7.754 1.767 9.873 1.00 94.56 84 LEU A O 1
ATOM 601 N N . PRO A 1 85 ? -9.480 1.807 11.309 1.00 96.62 85 PRO A N 1
ATOM 602 C CA . PRO A 1 85 ? -9.627 0.349 11.313 1.00 96.62 85 PRO A CA 1
ATOM 603 C C . PRO A 1 85 ? -9.839 -0.250 9.913 1.00 96.62 85 PRO A C 1
ATOM 605 O O . PRO A 1 85 ? -9.242 -1.271 9.570 1.00 96.62 85 PRO A O 1
ATOM 608 N N . GLY A 1 86 ? -10.648 0.409 9.076 1.00 97.25 86 GLY A N 1
ATOM 609 C CA . GLY A 1 86 ? -10.903 -0.031 7.702 1.00 97.25 86 GLY A CA 1
ATOM 610 C C . GLY A 1 86 ? -9.682 0.133 6.795 1.00 97.25 86 GLY A C 1
ATOM 611 O O . GLY A 1 86 ? -9.382 -0.750 5.990 1.00 97.25 86 GLY A O 1
ATOM 612 N N . VAL A 1 87 ? -8.933 1.227 6.964 1.00 96.88 87 VAL A N 1
ATOM 613 C CA . VAL A 1 87 ? -7.675 1.459 6.239 1.00 96.88 87 VAL A CA 1
ATOM 614 C C . VAL A 1 87 ? -6.644 0.387 6.580 1.00 96.88 87 VAL A C 1
ATOM 616 O O . VAL A 1 87 ? -6.059 -0.195 5.667 1.00 96.88 87 VAL A O 1
ATOM 619 N N . LEU A 1 88 ? -6.465 0.060 7.863 1.00 96.75 88 LEU A N 1
ATOM 620 C CA . LEU A 1 88 ? -5.529 -0.986 8.283 1.00 96.75 88 LEU A CA 1
ATOM 621 C C . LEU A 1 88 ? -5.898 -2.359 7.713 1.00 96.75 88 LEU A C 1
ATOM 623 O O . LEU A 1 88 ? -5.021 -3.072 7.226 1.00 96.75 88 LEU A O 1
ATOM 627 N N . MET A 1 89 ? -7.186 -2.713 7.712 1.00 97.44 89 MET A N 1
ATOM 628 C CA . MET A 1 89 ? -7.665 -3.967 7.122 1.00 97.44 89 MET A CA 1
ATOM 629 C C . MET A 1 89 ? -7.328 -4.059 5.625 1.00 97.44 89 MET A C 1
ATOM 631 O O . MET A 1 89 ? -6.814 -5.081 5.161 1.00 97.44 89 MET A O 1
ATOM 635 N N . ASN A 1 90 ? -7.580 -2.989 4.868 1.00 97.06 90 ASN A N 1
ATOM 636 C CA . ASN A 1 90 ? -7.316 -2.961 3.430 1.00 97.06 90 ASN A CA 1
ATOM 637 C C . ASN A 1 90 ? -5.815 -2.955 3.118 1.00 97.06 90 ASN A C 1
ATOM 639 O O . ASN A 1 90 ? -5.380 -3.667 2.213 1.00 97.06 90 ASN A O 1
ATOM 643 N N . LEU A 1 91 ? -5.009 -2.223 3.893 1.00 95.81 91 LEU A N 1
ATOM 644 C CA . LEU A 1 91 ? -3.551 -2.247 3.764 1.00 95.81 91 LEU A CA 1
ATOM 645 C C . LEU A 1 91 ? -2.978 -3.632 4.080 1.00 95.81 91 LEU A C 1
ATOM 647 O O . LEU A 1 91 ? -2.102 -4.105 3.359 1.00 95.81 91 LEU A O 1
ATOM 651 N N . ALA A 1 92 ? -3.510 -4.331 5.086 1.00 95.00 92 ALA A N 1
ATOM 652 C CA . ALA A 1 92 ? -3.105 -5.702 5.391 1.00 95.00 92 ALA A CA 1
ATOM 653 C C . ALA A 1 92 ? -3.415 -6.667 4.234 1.00 95.00 92 ALA A C 1
ATOM 655 O O . ALA A 1 92 ? -2.614 -7.554 3.930 1.00 95.00 92 ALA A O 1
ATOM 656 N N . LEU A 1 93 ? -4.553 -6.492 3.555 1.00 96.19 93 LEU A N 1
ATOM 657 C CA . LEU A 1 93 ? -4.877 -7.253 2.349 1.00 96.19 93 LEU A CA 1
ATOM 658 C C . LEU A 1 93 ? -3.928 -6.915 1.191 1.00 96.19 93 LEU A C 1
ATOM 660 O O . LEU A 1 93 ? -3.374 -7.835 0.590 1.00 96.19 93 LEU A O 1
ATOM 664 N N . ALA A 1 94 ? -3.716 -5.629 0.908 1.00 95.44 94 ALA A N 1
ATOM 665 C CA . ALA A 1 94 ? -2.824 -5.168 -0.154 1.00 95.44 94 ALA A CA 1
ATOM 666 C C . ALA A 1 94 ? -1.392 -5.683 0.046 1.00 95.44 94 ALA A C 1
ATOM 668 O O . ALA A 1 94 ? -0.777 -6.163 -0.899 1.00 95.44 94 ALA A O 1
ATOM 669 N N . ARG A 1 95 ? -0.906 -5.698 1.291 1.00 93.25 95 ARG A N 1
ATOM 670 C CA . ARG A 1 95 ? 0.386 -6.279 1.671 1.00 93.25 95 ARG A CA 1
ATOM 671 C C . ARG A 1 95 ? 0.518 -7.752 1.289 1.00 93.25 95 ARG A C 1
ATOM 673 O O . ARG A 1 95 ? 1.550 -8.155 0.765 1.00 93.25 95 ARG A O 1
ATOM 680 N N . ARG A 1 96 ? -0.524 -8.560 1.509 1.00 93.00 96 ARG A N 1
ATOM 681 C CA . ARG A 1 96 ? -0.508 -9.972 1.087 1.00 93.00 96 ARG A CA 1
ATOM 682 C C . ARG A 1 96 ? -0.452 -10.111 -0.432 1.00 93.00 96 ARG A C 1
ATOM 684 O O . ARG A 1 96 ? 0.215 -11.011 -0.921 1.00 93.00 96 ARG A O 1
ATOM 691 N N . MET A 1 97 ? -1.118 -9.222 -1.166 1.00 95.44 97 MET A N 1
ATOM 692 C CA . MET A 1 97 ? -1.057 -9.209 -2.631 1.00 95.44 97 MET A CA 1
ATOM 693 C C . MET A 1 97 ? 0.310 -8.744 -3.144 1.00 95.44 97 MET A C 1
ATOM 695 O O . MET A 1 97 ? 0.835 -9.337 -4.080 1.00 95.44 97 MET A O 1
ATOM 699 N N . ALA A 1 98 ? 0.916 -7.743 -2.503 1.00 93.31 98 ALA A N 1
ATOM 700 C CA . ALA A 1 98 ? 2.265 -7.283 -2.822 1.00 93.31 98 ALA A CA 1
ATOM 701 C C . ALA A 1 98 ? 3.292 -8.416 -2.679 1.00 93.31 98 ALA A C 1
ATOM 703 O O . ALA A 1 98 ? 4.084 -8.624 -3.591 1.00 93.31 98 ALA A O 1
ATOM 704 N N . ALA A 1 99 ? 3.193 -9.228 -1.620 1.00 90.94 99 ALA A N 1
ATOM 705 C CA . ALA A 1 99 ? 4.059 -10.395 -1.435 1.00 90.94 99 ALA A CA 1
ATOM 706 C C . ALA A 1 99 ? 3.958 -11.419 -2.586 1.00 90.94 99 ALA A C 1
ATOM 708 O O . ALA A 1 99 ? 4.950 -12.052 -2.940 1.00 90.94 99 ALA A O 1
ATOM 709 N N . LEU A 1 100 ? 2.779 -11.570 -3.205 1.00 94.12 100 LEU A N 1
ATOM 710 C CA . LEU A 1 100 ? 2.625 -12.424 -4.389 1.00 94.12 100 LEU A CA 1
ATOM 711 C C . LEU A 1 100 ? 3.351 -11.836 -5.604 1.00 94.12 100 LEU A C 1
ATOM 713 O O . LEU A 1 100 ? 3.984 -12.578 -6.349 1.00 94.12 100 LEU A O 1
ATOM 717 N N . VAL A 1 101 ? 3.294 -10.517 -5.793 1.00 92.31 101 VAL A N 1
ATOM 718 C CA . VAL A 1 101 ? 3.984 -9.833 -6.899 1.00 92.31 101 VAL A CA 1
ATOM 719 C C . VAL A 1 101 ? 5.502 -9.864 -6.706 1.00 92.31 101 VAL A C 1
ATOM 721 O O . VAL A 1 101 ? 6.221 -10.172 -7.650 1.00 92.31 101 VAL A O 1
ATOM 724 N N . GLU A 1 102 ? 5.991 -9.627 -5.486 1.00 90.56 102 GLU A N 1
ATOM 725 C CA . GLU A 1 102 ? 7.422 -9.697 -5.144 1.00 90.56 102 GLU A CA 1
ATOM 726 C C . GLU A 1 102 ? 8.012 -11.102 -5.321 1.00 90.56 102 GLU A C 1
ATOM 728 O O . GLU A 1 102 ? 9.212 -11.243 -5.541 1.00 90.56 102 GLU A O 1
ATOM 733 N N . SER A 1 103 ? 7.181 -12.150 -5.268 1.00 91.12 103 SER A N 1
ATOM 734 C CA . SER A 1 103 ? 7.631 -13.527 -5.505 1.00 91.12 103 SER A CA 1
ATOM 735 C C . SER A 1 103 ? 7.982 -13.824 -6.970 1.00 91.12 103 SER A C 1
ATOM 737 O O . SER A 1 103 ? 8.585 -14.860 -7.259 1.00 91.12 103 SER A O 1
ATOM 739 N N . VAL A 1 104 ? 7.616 -12.936 -7.901 1.00 93.62 104 VAL A N 1
ATOM 740 C CA . VAL A 1 104 ? 7.925 -13.088 -9.325 1.00 93.62 104 VAL A CA 1
ATOM 741 C C . VAL A 1 104 ? 9.389 -12.699 -9.571 1.00 93.62 104 VAL A C 1
ATOM 743 O O . VAL A 1 104 ? 9.778 -11.570 -9.270 1.00 93.62 104 VAL A O 1
ATOM 746 N N . PRO A 1 105 ? 10.219 -13.591 -1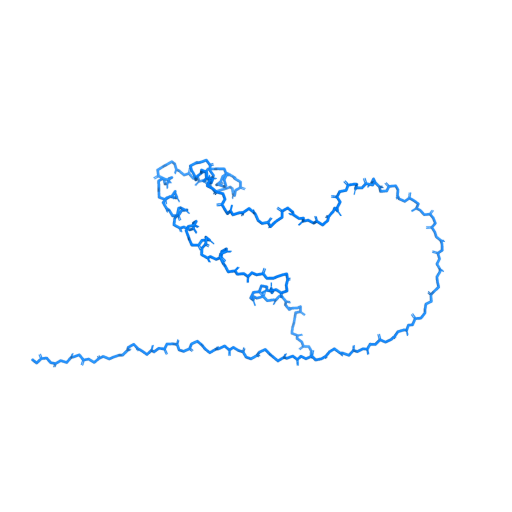0.143 1.00 93.19 105 PRO A N 1
ATOM 747 C CA . PRO A 1 105 ? 11.610 -13.270 -10.427 1.00 93.19 105 PRO A CA 1
ATOM 748 C C . PRO A 1 105 ? 11.690 -12.260 -11.575 1.00 93.19 105 PRO A C 1
ATOM 750 O O . PRO A 1 105 ? 11.314 -12.571 -12.703 1.00 93.19 105 PRO A O 1
ATOM 753 N N . LEU A 1 106 ? 12.210 -11.068 -11.283 1.00 91.44 106 LEU A N 1
ATOM 754 C CA . LEU A 1 106 ? 12.467 -10.024 -12.271 1.00 91.44 106 LEU A CA 1
ATOM 755 C C . LEU A 1 106 ? 13.969 -9.772 -12.411 1.00 91.44 106 LEU A C 1
ATOM 757 O O . LEU A 1 106 ? 14.717 -9.636 -11.439 1.00 91.44 106 LEU A O 1
ATOM 761 N N . THR A 1 107 ? 14.409 -9.689 -13.652 1.00 93.25 107 THR A N 1
ATOM 762 C CA . THR A 1 107 ? 15.745 -9.296 -14.074 1.00 93.25 107 THR A CA 1
ATOM 763 C C . THR A 1 107 ? 15.790 -7.790 -14.355 1.00 93.25 107 THR A C 1
ATOM 765 O O . THR A 1 107 ? 14.764 -7.155 -14.584 1.00 93.25 107 THR A O 1
ATOM 768 N N . PRO A 1 108 ? 16.983 -7.169 -14.389 1.00 91.88 108 PRO A N 1
ATOM 769 C CA . PRO A 1 108 ? 17.116 -5.775 -14.817 1.00 91.88 108 PRO A CA 1
ATOM 770 C C . PRO A 1 108 ? 16.628 -5.471 -16.241 1.00 91.88 108 PRO A C 1
ATOM 772 O O . PRO A 1 108 ? 16.530 -4.299 -16.571 1.00 91.88 108 PRO A O 1
ATOM 775 N N . GLN A 1 109 ? 16.417 -6.493 -17.076 1.00 93.88 109 GLN A N 1
ATOM 776 C CA . GLN A 1 109 ? 15.979 -6.340 -18.467 1.00 93.88 109 GLN A CA 1
ATOM 777 C C . GLN A 1 109 ? 14.456 -6.448 -18.615 1.00 93.88 109 GLN A C 1
ATOM 779 O O . GLN A 1 109 ? 13.940 -6.282 -19.718 1.00 93.88 109 GLN A O 1
ATOM 784 N N . ASP A 1 110 ? 13.739 -6.755 -17.529 1.00 93.06 110 ASP A N 1
ATOM 785 C CA . ASP A 1 110 ? 12.283 -6.775 -17.534 1.00 93.06 110 ASP A CA 1
ATOM 786 C C . ASP A 1 110 ? 11.759 -5.338 -17.485 1.00 93.06 110 ASP A C 1
ATOM 788 O O . ASP A 1 110 ? 11.849 -4.641 -16.472 1.00 93.06 110 ASP A O 1
ATOM 792 N N . GLU A 1 111 ? 11.243 -4.893 -18.626 1.00 90.56 111 GLU A N 1
ATOM 793 C CA . GLU A 1 111 ? 10.717 -3.546 -18.823 1.00 90.56 111 GLU A CA 1
ATOM 794 C C . GLU A 1 111 ? 9.275 -3.417 -18.289 1.00 90.56 111 GLU A C 1
ATOM 796 O O . GLU A 1 111 ? 8.513 -4.393 -18.281 1.00 90.56 111 GLU A O 1
ATOM 801 N N . PRO A 1 112 ? 8.847 -2.215 -17.852 1.00 91.31 112 PRO A N 1
ATOM 802 C CA . PRO A 1 112 ? 7.465 -1.977 -17.449 1.00 91.31 112 PRO A CA 1
ATOM 803 C C . PRO A 1 112 ? 6.504 -2.193 -18.626 1.00 91.31 112 PRO A C 1
ATOM 805 O O . PRO A 1 112 ? 6.812 -1.864 -19.769 1.00 91.31 112 PRO A O 1
ATOM 808 N N . ALA A 1 113 ? 5.303 -2.708 -18.335 1.00 89.31 113 ALA A N 1
ATOM 809 C CA . ALA A 1 113 ? 4.339 -3.095 -19.368 1.00 89.31 113 ALA A CA 1
ATOM 810 C C . ALA A 1 113 ? 4.006 -1.963 -20.368 1.00 89.31 113 ALA A C 1
ATOM 812 O O . ALA A 1 113 ? 4.116 -2.187 -21.575 1.00 89.31 113 ALA A O 1
ATOM 813 N N . PRO A 1 114 ? 3.625 -0.745 -19.936 1.00 90.25 114 PRO A N 1
ATOM 814 C CA . PRO A 1 114 ? 3.591 0.394 -20.840 1.00 90.25 114 PRO A CA 1
ATOM 815 C C . PRO A 1 114 ? 4.979 1.040 -20.947 1.00 90.25 114 PRO A C 1
ATOM 817 O O . PRO A 1 114 ? 5.513 1.559 -19.966 1.00 90.25 114 PRO A O 1
ATOM 820 N N . VAL A 1 115 ? 5.517 1.089 -22.166 1.00 89.12 115 VAL A N 1
ATOM 821 C CA . VAL A 1 115 ? 6.732 1.847 -22.497 1.00 89.12 115 VAL A CA 1
ATOM 822 C C . VAL A 1 115 ? 6.337 3.176 -23.139 1.00 89.12 115 VAL A C 1
ATOM 824 O O . VAL A 1 115 ? 5.466 3.234 -24.008 1.00 89.12 115 VAL A O 1
ATOM 827 N N . PHE A 1 116 ? 6.972 4.265 -22.705 1.00 89.88 116 PHE A N 1
ATOM 828 C CA . PHE A 1 116 ? 6.761 5.584 -23.298 1.00 89.88 116 PHE A CA 1
ATOM 829 C C . PHE A 1 116 ? 7.300 5.638 -24.737 1.00 89.88 116 PHE A C 1
ATOM 831 O O . PHE A 1 116 ? 8.456 5.298 -24.983 1.00 89.88 116 PHE A O 1
ATOM 838 N N . VAL A 1 117 ? 6.484 6.140 -25.671 1.00 89.75 117 VAL A N 1
ATOM 839 C CA . VAL A 1 117 ? 6.876 6.395 -27.065 1.00 89.75 117 VAL A CA 1
ATOM 840 C C . VAL A 1 117 ? 6.708 7.884 -27.362 1.00 89.75 117 VAL A C 1
ATOM 842 O O . VAL A 1 117 ? 5.622 8.443 -27.199 1.00 89.75 117 VAL A O 1
ATOM 845 N N . ALA A 1 118 ? 7.790 8.539 -27.788 1.00 87.25 118 ALA A N 1
ATOM 846 C CA . ALA A 1 118 ? 7.804 9.967 -28.090 1.00 87.25 118 ALA A CA 1
ATOM 847 C C . ALA A 1 118 ? 7.108 10.260 -29.433 1.00 87.25 118 ALA A C 1
ATOM 849 O O . ALA A 1 118 ? 7.757 10.456 -30.457 1.00 87.25 118 ALA A O 1
ATOM 850 N N . GLY A 1 119 ? 5.775 10.298 -29.412 1.00 85.44 119 GLY A N 1
ATOM 851 C CA . GLY A 1 119 ? 4.947 10.595 -30.582 1.00 85.44 119 GLY A CA 1
ATOM 852 C C . GLY A 1 119 ? 4.823 9.427 -31.572 1.00 85.44 119 GLY A C 1
ATOM 853 O O . GLY A 1 119 ? 5.444 8.380 -31.390 1.00 85.44 119 GLY A O 1
ATOM 854 N N . PRO A 1 120 ? 3.979 9.568 -32.608 1.00 81.50 120 PRO A N 1
ATOM 855 C CA . PRO A 1 120 ? 3.842 8.541 -33.631 1.00 81.50 120 PRO A CA 1
ATOM 856 C C . PRO A 1 120 ? 5.167 8.366 -34.381 1.00 81.50 120 PRO A C 1
ATOM 858 O O . PRO A 1 120 ? 5.812 9.349 -34.753 1.00 81.50 120 PRO A O 1
ATOM 861 N N . ALA A 1 121 ? 5.555 7.112 -34.625 1.00 76.75 121 ALA A N 1
ATOM 862 C CA . ALA A 1 121 ? 6.629 6.816 -35.562 1.00 76.75 121 ALA A CA 1
ATOM 863 C C . ALA A 1 121 ? 6.243 7.381 -36.939 1.00 76.75 121 ALA A C 1
ATOM 865 O O . ALA A 1 121 ? 5.115 7.180 -37.395 1.00 76.75 121 ALA A O 1
ATOM 866 N N . LYS A 1 122 ? 7.155 8.144 -37.544 1.00 61.06 122 LYS A N 1
ATOM 867 C CA . LYS A 1 122 ? 6.979 8.713 -38.882 1.00 61.06 122 LYS A CA 1
ATOM 868 C C . LYS A 1 122 ? 7.029 7.628 -39.952 1.00 61.06 122 LYS A C 1
ATOM 870 O O . LYS A 1 122 ? 7.887 6.729 -39.817 1.00 61.06 122 LYS A O 1
#

Sequence (122 aa):
MGLGMAGGGPVVNAPLPIAAASLPSQSAGDARSRRGEGRLHLPSRAGFGPQSGWRDQPMSDFDLATYAPQVAAALGLPLQEAHLPGVLMNLALARRMAALVESVPLTPQDEPAPVFVAGPAK